Protein AF-A0A931VZJ4-F1 (afdb_monomer_lite)

Foldseek 3Di:
DPPVPVVVVVVVVVVVVVVVCVVVVVVVVVVVLVVLLVVLVVVQVVLQVVLQVVLLVQQPCAPVDPPHPGGFACDDLPDPRHSNVSSCVSNVVNDPDSQQKKKKWFHCNQHWDPAPDQQIETDIDIYHDDDDDDGDGRDNPPPVDYDIGIHMGHDDDGPD

Radius of gyration: 27.82 Å; chains: 1; bounding box: 73×32×85 Å

Sequence (160 aa):
MRRRSILSRLSREAGQSLIETALTLPILLLLAFNAINFGYFFFVALNLTSAPRSGVQYAILGPSTPQQLQYPPPGPANSVGSVSYLTYQDMRGVLPSSSSALVQVCSSQVGIVNPGTVNQKSACTTFGTGTAPPGPQTDPEAPAFLLSKVDVVYTLQPLI

Structure (mmCIF, N/CA/C/O backbone):
data_AF-A0A931VZJ4-F1
#
_entry.id   AF-A0A931VZJ4-F1
#
loop_
_atom_site.group_PDB
_atom_site.id
_atom_site.type_symbol
_atom_site.label_atom_id
_atom_site.label_alt_id
_atom_site.label_comp_id
_atom_site.label_asym_id
_atom_site.label_entity_id
_atom_site.label_seq_id
_atom_site.pdbx_PDB_ins_code
_atom_site.Cartn_x
_atom_site.Cartn_y
_atom_site.Cartn_z
_atom_site.occupancy
_atom_site.B_iso_or_equiv
_atom_site.auth_seq_id
_atom_site.auth_comp_id
_atom_site.auth_asym_id
_atom_site.auth_atom_id
_atom_site.pdbx_PDB_model_num
ATOM 1 N N . MET A 1 1 ? -55.097 -3.350 57.261 1.00 49.03 1 MET A N 1
ATOM 2 C CA . MET A 1 1 ? -53.686 -2.914 57.406 1.00 49.03 1 MET A CA 1
ATOM 3 C C . MET A 1 1 ? -52.741 -3.900 56.699 1.00 49.03 1 MET A C 1
ATOM 5 O O . MET A 1 1 ? -52.332 -4.864 57.321 1.00 49.03 1 MET A O 1
ATOM 9 N N . ARG A 1 2 ? -52.416 -3.745 55.401 1.00 56.25 2 ARG A N 1
ATOM 10 C CA . ARG A 1 2 ? -51.403 -4.608 54.724 1.00 56.25 2 ARG A CA 1
ATOM 11 C C . ARG A 1 2 ? -50.774 -3.987 53.459 1.00 56.25 2 ARG A C 1
ATOM 13 O O . ARG A 1 2 ? -50.323 -4.700 52.577 1.00 56.25 2 ARG A O 1
ATOM 20 N N . ARG A 1 3 ? -50.781 -2.650 53.339 1.00 54.72 3 ARG A N 1
ATOM 21 C CA . ARG A 1 3 ? -50.391 -1.931 52.101 1.00 54.72 3 ARG A CA 1
ATOM 22 C C . ARG A 1 3 ? -48.973 -1.336 52.125 1.00 54.72 3 ARG A C 1
ATOM 24 O O . ARG A 1 3 ? -48.446 -0.994 51.077 1.00 54.72 3 ARG A O 1
ATOM 31 N N . ARG A 1 4 ? -48.330 -1.246 53.300 1.00 56.16 4 ARG A N 1
ATOM 32 C CA . ARG A 1 4 ? -46.980 -0.660 53.456 1.00 56.16 4 ARG A CA 1
ATOM 33 C C . ARG A 1 4 ? -45.825 -1.601 53.075 1.00 56.16 4 ARG A C 1
ATOM 35 O O . ARG A 1 4 ? -44.747 -1.112 52.773 1.00 56.16 4 ARG A O 1
ATOM 42 N N . SER A 1 5 ? -46.032 -2.920 53.040 1.00 57.97 5 SER A N 1
ATOM 43 C CA . SER A 1 5 ? -44.955 -3.898 52.794 1.00 57.97 5 SER A CA 1
ATOM 44 C C . SER A 1 5 ? -44.615 -4.133 51.318 1.00 57.97 5 SER A C 1
ATOM 46 O O . SER A 1 5 ? -43.599 -4.754 51.031 1.00 57.97 5 SER A O 1
ATOM 48 N N . ILE A 1 6 ? -45.463 -3.688 50.384 1.00 61.03 6 ILE A N 1
ATOM 49 C CA . ILE A 1 6 ? -45.246 -3.875 48.937 1.00 61.03 6 ILE A CA 1
ATOM 50 C C . ILE A 1 6 ? -44.353 -2.753 48.385 1.00 61.03 6 ILE A C 1
ATOM 52 O O . ILE A 1 6 ? -43.415 -3.020 47.642 1.00 61.03 6 ILE A O 1
ATOM 56 N N . LEU A 1 7 ? -44.569 -1.510 48.833 1.00 60.38 7 LEU A N 1
ATOM 57 C CA . LEU A 1 7 ? -43.771 -0.343 48.431 1.00 60.38 7 LEU A CA 1
ATOM 58 C C . LEU A 1 7 ? -42.302 -0.432 48.881 1.00 60.38 7 LEU A C 1
ATOM 60 O O . LEU A 1 7 ? -41.412 -0.019 48.144 1.00 60.38 7 LEU A O 1
ATOM 64 N N . SER A 1 8 ? -42.025 -1.017 50.053 1.00 60.88 8 SER A N 1
ATOM 65 C CA . SER A 1 8 ? -40.645 -1.207 50.525 1.00 60.88 8 SER A CA 1
ATOM 66 C C . SER A 1 8 ? -39.895 -2.315 49.781 1.00 60.88 8 SER A C 1
ATOM 68 O O . SER A 1 8 ? -38.673 -2.251 49.677 1.00 60.88 8 SER A O 1
ATOM 70 N N . ARG A 1 9 ? -40.604 -3.319 49.243 1.00 61.25 9 ARG A N 1
ATOM 71 C CA . ARG A 1 9 ? -40.002 -4.387 48.429 1.00 61.25 9 ARG A CA 1
ATOM 72 C C . ARG A 1 9 ? -39.630 -3.888 47.034 1.00 61.25 9 ARG A C 1
ATOM 74 O O . ARG A 1 9 ? -38.488 -4.071 46.637 1.00 61.25 9 ARG A O 1
ATOM 81 N N . LEU A 1 10 ? -40.526 -3.147 46.379 1.00 62.31 10 LEU A N 1
ATOM 82 C CA . LEU A 1 10 ? -40.262 -2.501 45.083 1.00 62.31 10 LEU A CA 1
ATOM 83 C C . LEU A 1 10 ? -39.057 -1.545 45.133 1.00 62.31 10 LEU A C 1
ATOM 85 O O . LEU A 1 10 ? -38.206 -1.567 44.250 1.00 62.31 10 LEU A O 1
ATOM 89 N N . SER A 1 11 ? -38.934 -0.741 46.196 1.00 64.44 11 SER A N 1
ATOM 90 C CA . SER A 1 11 ? -37.781 0.156 46.373 1.00 64.44 11 SER A CA 1
ATOM 91 C C . SER A 1 11 ? -36.460 -0.590 46.608 1.00 64.44 11 SER A C 1
ATOM 93 O O . SER A 1 11 ? -35.398 -0.053 46.299 1.00 64.44 11 SER A O 1
ATOM 95 N N . ARG A 1 12 ? -36.507 -1.803 47.170 1.00 64.81 12 ARG A N 1
ATOM 96 C CA . ARG A 1 12 ? -35.325 -2.636 47.433 1.00 64.81 12 ARG A CA 1
ATOM 97 C C . ARG A 1 12 ? -34.878 -3.393 46.181 1.00 64.81 12 ARG A C 1
ATOM 99 O O . ARG A 1 12 ? -33.681 -3.529 45.958 1.00 64.81 12 ARG A O 1
ATOM 106 N N . GLU A 1 13 ? -35.825 -3.816 45.349 1.00 70.31 13 GLU A N 1
ATOM 107 C CA . GLU A 1 13 ? -35.567 -4.432 44.040 1.00 70.31 13 GLU A CA 1
ATOM 108 C C . GLU A 1 13 ? -34.987 -3.422 43.032 1.00 70.31 13 GLU A C 1
ATOM 110 O O . GLU A 1 13 ? -34.062 -3.756 42.292 1.00 70.31 13 GLU A O 1
ATOM 115 N N . ALA A 1 14 ? -35.436 -2.160 43.061 1.00 69.94 14 ALA A N 1
ATOM 116 C CA . ALA A 1 14 ? -34.914 -1.105 42.185 1.00 69.94 14 ALA A CA 1
ATOM 117 C C . ALA A 1 14 ? -33.414 -0.808 42.405 1.00 69.94 14 ALA A C 1
ATOM 119 O O . ALA A 1 14 ? -32.672 -0.621 41.442 1.00 69.94 14 ALA A O 1
ATOM 120 N N . GLY A 1 15 ? -32.943 -0.804 43.660 1.00 78.69 15 GLY A N 1
ATOM 121 C CA . GLY A 1 15 ? -31.525 -0.581 43.980 1.00 78.69 15 GLY A CA 1
ATOM 122 C C . GLY A 1 15 ? -30.614 -1.736 43.553 1.00 78.69 15 GLY A C 1
ATOM 123 O O . GLY A 1 15 ? -29.471 -1.512 43.162 1.00 78.69 15 GLY A O 1
ATOM 124 N N . GLN A 1 16 ? -31.133 -2.966 43.574 1.00 85.69 16 GLN A N 1
ATOM 125 C CA . GLN A 1 16 ? -30.409 -4.153 43.124 1.00 85.69 16 GLN A CA 1
ATOM 126 C C . GLN A 1 16 ? -30.269 -4.185 41.594 1.00 85.69 16 GLN A C 1
ATOM 128 O O . GLN A 1 16 ? -29.175 -4.425 41.092 1.00 85.69 16 GLN A O 1
ATOM 133 N N . SER A 1 17 ? -31.336 -3.866 40.855 1.00 86.88 17 SER A N 1
ATOM 134 C CA . SER A 1 17 ? -31.302 -3.812 39.385 1.00 86.88 17 SER A CA 1
ATOM 135 C C . SER A 1 17 ? -30.331 -2.744 38.856 1.00 86.88 17 SER A C 1
ATOM 137 O O . SER A 1 17 ? -29.619 -2.971 37.873 1.00 86.88 17 SER A O 1
ATOM 139 N N . LEU A 1 18 ? -30.235 -1.598 39.542 1.00 89.50 18 LEU A N 1
ATOM 140 C CA . LEU A 1 18 ? -29.295 -0.535 39.179 1.00 89.50 18 LEU A CA 1
ATOM 141 C C . LEU A 1 18 ? -27.838 -0.986 39.360 1.00 89.50 18 LEU A C 1
ATOM 143 O O . LEU A 1 18 ? -27.004 -0.720 38.496 1.00 89.50 18 LEU A O 1
ATOM 147 N N . ILE A 1 19 ? -27.535 -1.716 40.438 1.00 92.25 19 ILE A N 1
ATOM 148 C CA . ILE A 1 19 ? -26.174 -2.193 40.718 1.00 92.25 19 ILE A CA 1
ATOM 149 C C . ILE A 1 19 ? -25.748 -3.321 39.775 1.00 92.25 19 ILE A C 1
ATOM 151 O O . ILE A 1 19 ? -24.601 -3.360 39.337 1.00 92.25 19 ILE A O 1
ATOM 155 N N . GLU A 1 20 ? -26.679 -4.199 39.406 1.00 92.19 20 GLU A N 1
ATOM 156 C CA . GLU A 1 20 ? -26.444 -5.266 38.433 1.00 92.19 20 GLU A CA 1
ATOM 157 C C . GLU A 1 20 ? -26.157 -4.688 37.040 1.00 92.19 20 GLU A C 1
ATOM 159 O O . GLU A 1 20 ? -25.201 -5.088 36.370 1.00 92.19 20 GLU A O 1
ATOM 164 N N . THR A 1 21 ? -26.909 -3.661 36.636 1.00 92.06 21 THR A N 1
ATOM 165 C CA . THR A 1 21 ? -26.646 -2.938 35.383 1.00 92.06 21 THR A CA 1
ATOM 166 C C . THR A 1 21 ? -25.304 -2.204 35.444 1.00 92.06 21 THR A C 1
ATOM 168 O O . THR A 1 21 ? -24.520 -2.277 34.503 1.00 92.06 21 THR A O 1
ATOM 171 N N . ALA A 1 22 ? -24.981 -1.549 36.563 1.00 93.12 22 ALA A N 1
ATOM 172 C CA . ALA A 1 22 ? -23.712 -0.839 36.728 1.00 93.12 22 ALA A CA 1
ATOM 173 C C . ALA A 1 22 ? -22.482 -1.768 36.669 1.00 93.12 22 ALA A C 1
ATOM 175 O O . ALA A 1 22 ? -21.425 -1.342 36.208 1.00 93.12 22 ALA A O 1
ATOM 176 N N . LEU A 1 23 ? -22.616 -3.031 37.093 1.00 94.06 23 LEU A N 1
ATOM 177 C CA . LEU A 1 23 ? -21.547 -4.037 37.033 1.00 94.06 23 LEU A CA 1
ATOM 178 C C . LEU A 1 23 ? -21.431 -4.724 35.663 1.00 94.06 23 LEU A C 1
ATOM 180 O O . LEU A 1 23 ? -20.327 -5.078 35.252 1.00 94.06 23 LEU A O 1
ATOM 184 N N . THR A 1 24 ? -22.537 -4.901 34.937 1.00 96.06 24 THR A N 1
ATOM 185 C CA . THR A 1 24 ? -22.539 -5.518 33.593 1.00 96.06 24 THR A CA 1
ATOM 186 C C . THR A 1 24 ? -22.138 -4.540 32.486 1.00 96.06 24 THR A C 1
ATOM 188 O O . THR A 1 24 ? -21.474 -4.929 31.523 1.00 96.06 24 THR A O 1
ATOM 191 N N . LEU A 1 25 ? -22.473 -3.257 32.634 1.00 95.75 25 LEU A N 1
ATOM 192 C CA . LEU A 1 25 ? -22.178 -2.196 31.670 1.00 95.75 25 LEU A CA 1
ATOM 193 C C . LEU A 1 25 ? -20.688 -2.067 31.284 1.00 95.75 25 LEU A C 1
ATOM 195 O O . LEU A 1 25 ? -20.424 -1.986 30.084 1.00 95.75 25 LEU A O 1
ATOM 199 N N . PRO A 1 26 ? -19.695 -2.092 32.201 1.00 94.19 26 PRO A N 1
ATOM 200 C CA . PRO A 1 26 ? -18.286 -2.023 31.804 1.00 94.19 26 PRO A CA 1
ATOM 201 C C . PRO A 1 26 ? -17.841 -3.235 30.971 1.00 94.19 26 PRO A C 1
ATOM 203 O O . PRO A 1 26 ? -17.040 -3.077 30.052 1.00 94.19 26 PRO A O 1
ATOM 206 N N . ILE A 1 27 ? -18.388 -4.427 31.236 1.00 96.12 27 ILE A N 1
ATOM 207 C CA . ILE A 1 27 ? -18.086 -5.644 30.463 1.00 96.12 27 ILE A CA 1
ATOM 208 C C . ILE A 1 27 ? -18.667 -5.524 29.049 1.00 96.12 27 ILE A C 1
ATOM 210 O O . ILE A 1 27 ? -17.981 -5.819 28.069 1.00 96.12 27 ILE A O 1
ATOM 214 N N . LEU A 1 28 ? -19.908 -5.041 28.930 1.00 96.06 28 LEU A N 1
ATOM 215 C CA . LEU A 1 28 ? -20.549 -4.807 27.634 1.00 96.06 28 LEU A CA 1
ATOM 216 C C . LEU A 1 28 ? -19.832 -3.723 26.820 1.00 96.06 28 LEU A C 1
ATOM 218 O O . LEU A 1 28 ? -19.651 -3.896 25.617 1.00 96.06 28 LEU A O 1
ATOM 222 N N . LEU A 1 29 ? -19.378 -2.639 27.458 1.00 94.62 29 LEU A N 1
ATOM 223 C CA . LEU A 1 29 ? -18.593 -1.596 26.793 1.00 94.62 29 LEU A CA 1
ATOM 224 C C . LEU A 1 29 ? -17.242 -2.116 26.299 1.00 94.62 29 LEU A C 1
ATOM 226 O O . LEU A 1 29 ? -16.859 -1.818 25.170 1.00 94.62 29 LEU A O 1
ATOM 230 N N . LEU A 1 30 ? -16.539 -2.924 27.099 1.00 94.88 30 LEU A N 1
ATOM 231 C CA . LEU A 1 30 ? -15.275 -3.535 26.683 1.00 94.88 30 LEU A CA 1
ATOM 232 C C . LEU A 1 30 ? -15.479 -4.405 25.438 1.00 94.88 30 LEU A C 1
ATOM 234 O O . LEU A 1 30 ? -14.717 -4.289 24.474 1.00 94.88 30 LEU A O 1
ATOM 238 N N . LEU A 1 31 ? -16.527 -5.234 25.432 1.00 95.56 31 LEU A N 1
ATOM 239 C CA . LEU A 1 31 ? -16.884 -6.056 24.277 1.00 95.56 31 LEU A CA 1
ATOM 240 C C . LEU A 1 31 ? -17.217 -5.185 23.055 1.00 95.56 31 LEU A C 1
ATOM 242 O O . LEU A 1 31 ? -16.733 -5.457 21.959 1.00 95.56 31 LEU A O 1
ATOM 246 N N . ALA A 1 32 ? -17.997 -4.118 23.246 1.00 95.56 32 ALA A N 1
ATOM 247 C CA . ALA A 1 32 ? -18.392 -3.209 22.176 1.00 95.56 32 ALA A CA 1
ATOM 248 C C . ALA 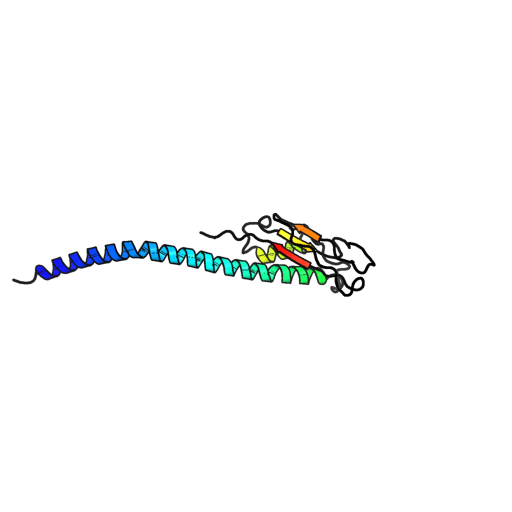A 1 32 ? -17.191 -2.477 21.554 1.00 95.56 32 ALA A C 1
ATOM 250 O O . ALA A 1 32 ? -17.068 -2.448 20.332 1.00 95.56 32 ALA A O 1
ATOM 251 N N . PHE A 1 33 ? -16.267 -1.939 22.356 1.00 95.25 33 PHE A N 1
ATOM 252 C CA . PHE A 1 33 ? -15.075 -1.252 21.841 1.00 95.25 33 PHE A CA 1
ATOM 253 C C . PHE A 1 33 ? -14.129 -2.201 21.100 1.00 95.25 33 PHE A C 1
ATOM 255 O O . PHE A 1 33 ? -13.624 -1.856 20.031 1.00 95.25 33 PHE A O 1
ATOM 262 N N . ASN A 1 34 ? -13.956 -3.430 21.594 1.00 93.88 34 ASN A N 1
ATOM 263 C CA . ASN A 1 34 ? -13.188 -4.445 20.871 1.00 93.88 34 ASN A CA 1
ATOM 264 C C . ASN A 1 34 ? -13.868 -4.851 19.555 1.00 93.88 34 ASN A C 1
ATOM 266 O O . ASN A 1 34 ? -13.190 -4.998 18.539 1.00 93.88 34 ASN A O 1
ATOM 270 N N . ALA A 1 35 ? -15.198 -4.972 19.539 1.00 95.31 35 ALA A N 1
ATOM 271 C CA . ALA A 1 35 ? -15.950 -5.248 18.318 1.00 95.31 35 ALA A CA 1
ATOM 272 C C . ALA A 1 35 ? -15.819 -4.114 17.286 1.00 95.31 35 ALA A C 1
ATOM 274 O O . ALA A 1 35 ? -15.691 -4.389 16.093 1.00 95.31 35 ALA A O 1
ATOM 275 N N . ILE A 1 36 ? -15.783 -2.851 17.725 1.00 95.44 36 ILE A N 1
ATOM 276 C CA . ILE A 1 36 ? -15.538 -1.696 16.846 1.00 95.44 36 ILE A CA 1
ATOM 277 C C . ILE A 1 36 ? -14.128 -1.761 16.246 1.00 95.44 36 ILE A C 1
ATOM 279 O O . ILE A 1 36 ? -13.987 -1.624 15.032 1.00 95.44 36 ILE A O 1
ATOM 283 N N . ASN A 1 37 ? -13.098 -2.034 17.054 1.00 92.81 37 ASN A N 1
ATOM 284 C CA . ASN A 1 37 ? -11.725 -2.200 16.564 1.00 92.81 37 ASN A CA 1
ATOM 285 C C . ASN A 1 37 ? -11.610 -3.359 15.556 1.00 92.81 37 ASN A C 1
ATOM 287 O O . ASN A 1 37 ? -10.933 -3.233 14.534 1.00 92.81 37 ASN A O 1
ATOM 291 N N . PHE A 1 38 ? -12.326 -4.461 15.791 1.00 93.38 38 PHE A N 1
ATOM 292 C CA . PHE A 1 38 ? -12.402 -5.580 14.852 1.00 93.38 38 PHE A CA 1
ATOM 293 C C . PHE A 1 38 ? -13.101 -5.192 13.541 1.00 93.38 38 PHE A C 1
ATOM 295 O O . PHE A 1 38 ? -12.587 -5.483 12.464 1.00 93.38 38 PHE A O 1
ATOM 302 N N . GLY A 1 39 ? -14.230 -4.482 13.599 1.00 93.06 39 GLY A N 1
ATOM 303 C CA . GLY A 1 39 ? -14.912 -3.976 12.402 1.00 93.06 39 GLY A CA 1
ATOM 304 C C . GLY A 1 39 ? -14.039 -3.011 11.593 1.00 93.06 39 GLY A C 1
ATOM 305 O O . GLY A 1 39 ? -13.961 -3.116 10.367 1.00 93.06 39 GLY A O 1
ATOM 306 N N . TYR A 1 40 ? -13.319 -2.123 12.281 1.00 92.12 40 TYR A N 1
ATOM 307 C CA . TYR A 1 40 ? -12.370 -1.198 11.667 1.00 92.12 40 TYR A CA 1
ATOM 308 C C . TYR A 1 40 ? -11.224 -1.927 10.951 1.00 92.12 40 TYR A C 1
ATOM 310 O O . TYR A 1 40 ? -10.858 -1.544 9.840 1.00 92.12 40 TYR A O 1
ATOM 318 N N . PHE A 1 41 ? -10.712 -3.024 11.520 1.00 91.81 41 PHE A N 1
ATOM 319 C CA . PHE A 1 41 ? -9.691 -3.850 10.870 1.00 91.81 41 PHE A CA 1
ATOM 320 C C . PHE A 1 41 ? -10.133 -4.354 9.488 1.00 91.81 41 PHE A C 1
ATOM 322 O O . PHE A 1 41 ? -9.396 -4.196 8.514 1.00 91.81 41 PHE A O 1
ATOM 329 N N . PHE A 1 42 ? -11.345 -4.907 9.365 1.00 92.44 42 PHE A N 1
ATOM 330 C CA . PHE A 1 4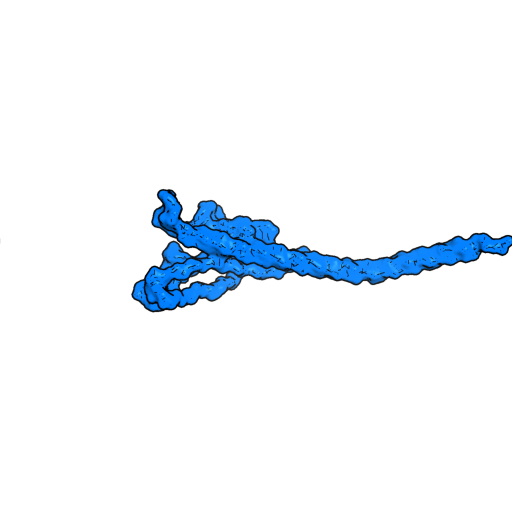2 ? -11.848 -5.372 8.063 1.00 92.44 42 PHE A CA 1
ATOM 331 C C . PHE A 1 42 ? -12.122 -4.228 7.099 1.00 92.44 42 PHE A C 1
ATOM 333 O O . PHE A 1 42 ? -11.847 -4.359 5.907 1.00 92.44 42 PHE A O 1
ATOM 340 N N . PHE A 1 43 ? -12.625 -3.102 7.604 1.00 91.38 43 PHE A N 1
ATOM 341 C CA . PHE A 1 43 ? -12.806 -1.908 6.790 1.00 91.38 43 PHE A CA 1
ATOM 342 C C . PHE A 1 43 ? -11.477 -1.460 6.163 1.00 91.38 43 PHE A C 1
ATOM 344 O O . PHE A 1 43 ? -11.412 -1.230 4.954 1.00 91.38 43 PHE A O 1
ATOM 351 N N . VAL A 1 44 ? -10.398 -1.421 6.948 1.00 91.12 44 VAL A N 1
ATOM 352 C CA . VAL A 1 44 ? -9.056 -1.097 6.449 1.00 91.12 44 VAL A CA 1
ATOM 353 C C . VAL A 1 44 ? -8.558 -2.144 5.455 1.00 91.12 44 VAL A C 1
ATOM 355 O O . VAL A 1 44 ? -8.103 -1.786 4.369 1.00 91.12 44 VAL A O 1
ATOM 358 N N . ALA A 1 45 ? -8.670 -3.431 5.792 1.00 90.94 45 ALA A N 1
ATOM 359 C CA . ALA A 1 45 ? -8.183 -4.522 4.953 1.00 90.94 45 ALA A CA 1
ATOM 360 C C . ALA A 1 45 ? -8.829 -4.518 3.557 1.00 90.94 45 ALA A C 1
ATOM 362 O O . ALA A 1 45 ? -8.129 -4.674 2.559 1.00 90.94 45 ALA A O 1
ATOM 363 N N . LEU A 1 46 ? -10.141 -4.279 3.466 1.00 91.88 46 LEU A N 1
ATOM 364 C CA . LEU A 1 46 ? -10.851 -4.235 2.185 1.00 91.88 46 LEU A CA 1
ATOM 365 C C . LEU A 1 46 ? -10.314 -3.129 1.269 1.00 91.88 46 LEU A C 1
ATOM 367 O O . LEU A 1 46 ? -9.945 -3.410 0.129 1.00 91.88 46 LEU A O 1
ATOM 371 N N . ASN A 1 47 ? -10.184 -1.904 1.780 1.00 90.06 47 ASN A N 1
ATOM 372 C CA . ASN A 1 47 ? -9.636 -0.785 1.006 1.00 90.06 47 ASN A CA 1
ATOM 373 C C . ASN A 1 47 ? -8.160 -1.012 0.634 1.00 90.06 47 ASN A C 1
ATOM 375 O O . ASN A 1 47 ? -7.727 -0.680 -0.468 1.00 90.06 47 ASN A O 1
ATOM 379 N N . LEU A 1 48 ? -7.379 -1.630 1.526 1.00 90.38 48 LEU A N 1
ATOM 380 C CA . LEU A 1 48 ? -5.972 -1.930 1.262 1.00 90.38 48 LEU A CA 1
ATOM 381 C C . LEU A 1 48 ? -5.793 -3.002 0.177 1.00 90.38 48 LEU A C 1
ATOM 383 O O . LEU A 1 48 ? -4.775 -3.009 -0.506 1.00 90.38 48 LEU A O 1
ATOM 387 N N . THR A 1 49 ? -6.769 -3.896 -0.009 1.00 91.56 49 THR A N 1
ATOM 388 C CA . THR A 1 49 ? -6.735 -4.902 -1.086 1.00 91.56 49 THR A CA 1
ATOM 389 C C . THR A 1 49 ? -7.186 -4.362 -2.445 1.00 91.56 49 THR A C 1
ATOM 391 O O . THR A 1 49 ? -6.691 -4.833 -3.472 1.00 91.56 49 THR A O 1
ATOM 394 N N . SER A 1 50 ? -8.089 -3.375 -2.489 1.00 92.81 50 SER A N 1
ATOM 395 C CA . SER A 1 50 ? -8.548 -2.773 -3.751 1.00 92.81 50 SER A CA 1
ATOM 396 C C . SER A 1 50 ? -7.526 -1.802 -4.344 1.00 92.81 50 SER A C 1
ATOM 398 O O . SER A 1 50 ? -7.292 -1.819 -5.554 1.00 92.81 50 SER A O 1
ATOM 400 N N . ALA A 1 51 ? -6.849 -1.027 -3.499 1.00 93.38 51 ALA A N 1
ATOM 401 C CA . ALA A 1 51 ? -5.924 0.020 -3.922 1.00 93.38 51 ALA A CA 1
ATOM 402 C C . ALA A 1 51 ? -4.754 -0.434 -4.809 1.00 93.38 51 ALA A C 1
ATOM 404 O O . ALA A 1 51 ? -4.598 0.118 -5.904 1.00 93.38 51 ALA A O 1
ATOM 405 N N . PRO A 1 52 ? -3.937 -1.439 -4.430 1.00 93.88 52 PRO A N 1
ATOM 406 C CA . PRO A 1 52 ? -2.854 -1.913 -5.287 1.00 93.88 52 PRO A CA 1
ATOM 407 C C . PRO A 1 52 ? -3.378 -2.496 -6.600 1.00 93.88 52 PRO A C 1
ATOM 409 O O . PRO A 1 52 ? -2.709 -2.376 -7.624 1.00 93.88 52 PRO A O 1
ATOM 412 N N . ARG A 1 53 ? -4.588 -3.080 -6.609 1.00 93.62 53 ARG A N 1
ATOM 413 C CA . ARG A 1 53 ? -5.213 -3.615 -7.825 1.00 93.62 53 ARG A CA 1
ATOM 414 C C . ARG A 1 53 ? -5.532 -2.501 -8.821 1.00 93.62 53 ARG A C 1
ATOM 416 O O . ARG A 1 53 ? -5.178 -2.619 -9.992 1.00 93.62 53 ARG A O 1
ATOM 423 N N . SER A 1 54 ? -6.154 -1.419 -8.368 1.00 93.44 54 SER A N 1
ATOM 424 C CA . SER A 1 54 ? -6.421 -0.246 -9.209 1.00 93.44 54 SER A CA 1
ATOM 425 C C . SER A 1 54 ? -5.117 0.431 -9.653 1.00 93.44 54 SER A C 1
ATOM 427 O O . SER A 1 54 ? -4.964 0.801 -10.819 1.00 93.44 54 SER A O 1
ATOM 429 N N . GLY A 1 55 ? -4.131 0.520 -8.753 1.00 93.25 55 GLY A N 1
ATOM 430 C CA . GLY A 1 55 ? -2.808 1.075 -9.039 1.00 93.25 55 GLY A CA 1
ATOM 431 C C . GLY A 1 55 ? -2.048 0.298 -10.117 1.00 93.25 55 GLY A C 1
ATOM 432 O O . GLY A 1 55 ? -1.542 0.898 -11.066 1.00 93.25 55 GLY A O 1
ATOM 433 N N . VAL A 1 56 ? -1.997 -1.036 -10.023 1.00 94.06 56 VAL A N 1
ATOM 434 C CA . VAL A 1 56 ? -1.302 -1.868 -11.020 1.00 94.06 56 VAL A CA 1
ATOM 435 C C . VAL A 1 56 ? -2.026 -1.870 -12.363 1.00 94.06 56 VAL A C 1
ATOM 437 O O . VAL A 1 56 ? -1.363 -1.806 -13.394 1.00 94.06 56 VAL A O 1
ATOM 440 N N . GLN A 1 57 ? -3.366 -1.864 -12.371 1.00 92.44 57 GLN A N 1
ATOM 441 C CA . GLN A 1 57 ? -4.145 -1.718 -13.605 1.00 92.44 57 GLN A CA 1
ATOM 442 C C . GLN A 1 57 ? -3.773 -0.429 -14.331 1.00 92.44 57 GLN A C 1
ATOM 444 O O . GLN A 1 57 ? -3.500 -0.454 -15.527 1.00 92.44 57 GLN A O 1
ATOM 449 N N . TYR A 1 58 ? -3.681 0.685 -13.606 1.00 91.50 58 TYR A N 1
ATOM 450 C CA . TYR A 1 58 ? -3.232 1.933 -14.201 1.00 91.50 58 TYR A CA 1
ATOM 451 C C . TYR A 1 58 ? -1.779 1.854 -14.692 1.00 91.50 58 TYR A C 1
ATOM 453 O O . TYR A 1 58 ? -1.496 2.255 -15.819 1.00 91.50 58 TYR A O 1
ATOM 461 N N . ALA A 1 59 ? -0.873 1.264 -13.907 1.00 91.75 59 ALA A N 1
ATOM 462 C CA . ALA A 1 59 ? 0.539 1.126 -14.268 1.00 91.75 59 ALA A CA 1
ATOM 463 C C . ALA A 1 59 ? 0.772 0.368 -15.592 1.00 91.75 59 ALA A C 1
ATOM 465 O O . ALA A 1 59 ? 1.715 0.695 -16.314 1.00 91.75 59 ALA A O 1
ATOM 466 N N . ILE A 1 60 ? -0.082 -0.607 -15.932 1.00 90.25 60 ILE A N 1
ATOM 467 C CA . ILE A 1 60 ? 0.040 -1.392 -17.174 1.00 90.25 60 ILE A CA 1
ATOM 468 C C . ILE A 1 60 ? -0.657 -0.760 -18.385 1.00 90.25 60 ILE A C 1
ATOM 470 O O . ILE A 1 60 ? -0.317 -1.112 -19.512 1.00 90.25 60 ILE A O 1
ATOM 474 N N . LEU A 1 61 ? -1.604 0.170 -18.187 1.00 87.75 61 LEU A N 1
ATOM 475 C CA . LEU A 1 61 ? -2.384 0.750 -19.291 1.00 87.75 61 LEU A CA 1
ATOM 476 C C . LEU A 1 61 ? -1.497 1.473 -20.314 1.00 87.75 61 LEU A C 1
ATOM 478 O O . LEU A 1 61 ? -1.755 1.366 -21.506 1.00 87.75 61 LEU A O 1
ATOM 482 N N . GLY A 1 62 ? -0.438 2.160 -19.880 1.00 77.81 62 GLY A N 1
ATOM 483 C CA . GLY A 1 62 ? 0.619 2.726 -20.734 1.00 77.81 62 GLY A CA 1
ATOM 484 C C . GLY A 1 62 ? 0.217 3.107 -22.169 1.00 77.81 62 GLY A C 1
ATOM 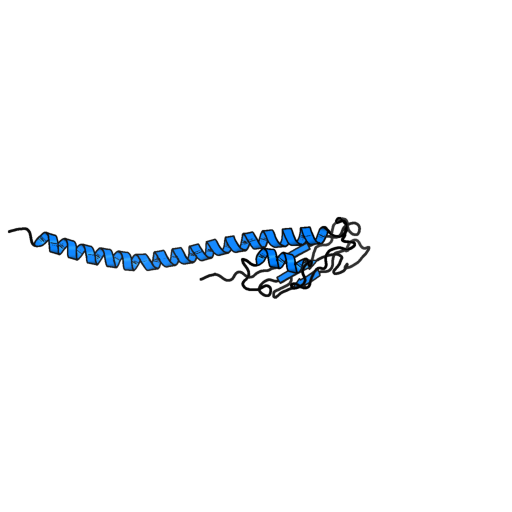485 O O . GLY A 1 62 ? -0.727 3.888 -22.324 1.00 77.81 62 GLY A O 1
ATOM 486 N N . PRO A 1 63 ? 0.894 2.570 -23.207 1.00 76.12 63 PRO A N 1
ATOM 487 C CA . PRO A 1 63 ? 0.651 2.915 -24.608 1.00 76.12 63 PRO A CA 1
ATOM 488 C C . PRO A 1 63 ? -0.633 2.339 -25.212 1.00 76.12 63 PRO A C 1
ATOM 490 O O . PRO A 1 63 ? -0.911 2.561 -26.387 1.00 76.12 63 PRO A O 1
ATOM 493 N N . SER A 1 64 ? -1.434 1.603 -24.437 1.00 80.44 64 SER A N 1
ATOM 494 C CA . SER A 1 64 ? -2.725 1.086 -24.912 1.00 80.44 64 SER A CA 1
ATOM 495 C C . SER A 1 64 ? -3.842 2.140 -24.887 1.00 80.44 64 SER A C 1
ATOM 497 O O . SER A 1 64 ? -4.957 1.868 -25.326 1.00 80.44 64 SER A O 1
ATOM 499 N N . THR A 1 65 ? -3.544 3.362 -24.429 1.00 77.81 65 THR A N 1
ATOM 500 C CA . THR A 1 65 ? -4.461 4.510 -24.475 1.00 77.81 65 THR A CA 1
ATOM 501 C C . THR A 1 65 ? -4.031 5.514 -25.557 1.00 77.81 65 THR A C 1
ATOM 503 O O . THR A 1 65 ? -2.843 5.798 -25.690 1.00 77.81 65 THR A O 1
ATOM 506 N N . PRO A 1 66 ? -4.971 6.097 -26.327 1.00 77.19 66 PRO A N 1
ATOM 507 C CA . PRO A 1 66 ? -4.668 6.826 -27.568 1.00 77.19 66 PRO A CA 1
ATOM 508 C C . PRO A 1 66 ? -3.831 8.107 -27.402 1.00 77.19 66 PRO A C 1
ATOM 510 O O . PRO A 1 66 ? -3.323 8.629 -28.388 1.00 77.19 66 PRO A O 1
ATOM 513 N N . GLN A 1 67 ? -3.681 8.624 -26.181 1.00 79.56 67 GLN A N 1
ATOM 514 C CA . GLN A 1 67 ? -2.907 9.839 -25.890 1.00 79.56 67 GLN A CA 1
ATOM 515 C C . GLN A 1 67 ? -1.627 9.582 -25.088 1.00 79.56 67 GLN A C 1
ATOM 517 O O . GLN A 1 67 ? -0.830 10.503 -24.913 1.00 79.56 67 GLN A O 1
ATOM 522 N N . GLN A 1 68 ? -1.415 8.369 -24.580 1.00 77.69 68 GLN A N 1
ATOM 523 C CA . GLN A 1 68 ? -0.306 8.084 -23.678 1.00 77.69 68 GLN A CA 1
ATOM 524 C C . GLN A 1 68 ? 0.741 7.273 -24.439 1.00 77.69 68 GLN A C 1
ATOM 526 O O . GLN A 1 68 ? 0.472 6.162 -24.859 1.00 77.69 68 GLN A O 1
ATOM 531 N N . LEU A 1 69 ? 1.931 7.833 -24.664 1.00 80.50 69 LEU A N 1
ATOM 532 C CA . LEU A 1 69 ? 3.005 7.172 -25.431 1.00 80.50 69 LEU A CA 1
ATOM 533 C C . LEU A 1 69 ? 3.956 6.348 -24.550 1.00 80.50 69 LEU A C 1
ATOM 535 O O . LEU A 1 69 ? 4.838 5.654 -25.051 1.00 80.50 69 LEU A O 1
ATOM 539 N N . GLN A 1 70 ? 3.803 6.450 -23.232 1.00 86.31 70 GLN A N 1
ATOM 540 C CA . GLN A 1 70 ? 4.667 5.826 -22.235 1.00 86.31 70 GLN A CA 1
ATOM 541 C C . GLN A 1 70 ? 3.815 5.205 -21.125 1.00 86.31 70 GLN A C 1
ATOM 543 O O . GLN A 1 70 ? 2.633 5.516 -20.985 1.00 86.31 70 GLN A O 1
ATOM 548 N N . TYR A 1 71 ? 4.398 4.308 -20.333 1.00 89.00 71 TYR A N 1
ATOM 549 C CA . TYR A 1 71 ? 3.720 3.828 -19.129 1.00 89.00 71 TYR A CA 1
ATOM 550 C C . TYR A 1 71 ? 3.614 4.962 -18.099 1.00 89.00 71 TYR A C 1
ATOM 552 O O . TYR A 1 71 ? 4.488 5.834 -18.083 1.00 89.00 71 TYR A O 1
ATOM 560 N N . PRO A 1 72 ? 2.582 4.976 -17.235 1.00 90.62 72 PRO A N 1
ATOM 561 C CA . PRO A 1 72 ? 2.433 6.050 -16.270 1.00 90.62 72 PRO A CA 1
ATOM 562 C C . PRO A 1 72 ? 3.628 6.161 -15.321 1.00 90.62 72 PRO A C 1
ATOM 564 O O . PRO A 1 72 ? 4.214 5.141 -14.931 1.00 90.62 72 PRO A O 1
ATOM 567 N N . PRO A 1 73 ? 3.977 7.388 -14.904 1.00 92.56 73 PRO A N 1
ATOM 568 C CA . PRO A 1 73 ? 5.071 7.588 -13.977 1.00 92.56 73 PRO A CA 1
ATOM 569 C C . PRO A 1 73 ? 4.744 6.935 -12.621 1.00 92.56 73 PRO A C 1
ATOM 571 O O . PRO A 1 73 ? 3.611 7.024 -12.132 1.00 92.56 73 PRO A O 1
ATOM 574 N N . PRO A 1 74 ? 5.725 6.296 -11.963 1.00 92.94 74 PRO A N 1
ATOM 575 C CA . PRO A 1 74 ? 5.515 5.633 -10.675 1.00 92.94 74 PRO A CA 1
ATOM 576 C C . PRO A 1 74 ? 5.150 6.625 -9.553 1.00 92.94 74 PRO A C 1
ATOM 578 O O . PRO A 1 74 ? 4.418 6.285 -8.623 1.00 92.94 74 PRO A O 1
ATOM 581 N N . GLY A 1 75 ? 5.607 7.873 -9.650 1.00 91.00 75 GLY A N 1
ATOM 582 C CA . GLY A 1 75 ? 5.329 8.949 -8.701 1.00 91.00 75 GLY A CA 1
ATOM 583 C C . GLY A 1 75 ? 5.720 10.311 -9.263 1.00 91.00 75 GLY A C 1
ATOM 584 O O . GLY A 1 75 ? 6.009 10.406 -10.456 1.00 91.00 75 GLY A O 1
ATOM 585 N N . PRO A 1 76 ? 5.755 11.359 -8.425 1.00 90.12 76 PRO A N 1
ATOM 586 C CA . PRO A 1 76 ? 5.537 11.359 -6.970 1.00 90.12 76 PRO A CA 1
ATOM 587 C C . PRO A 1 76 ? 4.056 11.287 -6.542 1.00 90.12 76 PRO A C 1
ATOM 589 O O . PRO A 1 76 ? 3.143 11.505 -7.340 1.00 90.12 76 PRO A O 1
ATOM 592 N N . ALA A 1 77 ? 3.822 11.010 -5.253 1.00 87.19 77 ALA A N 1
ATOM 593 C CA . ALA A 1 77 ? 2.502 10.804 -4.635 1.00 87.19 77 ALA A CA 1
ATOM 594 C C . ALA A 1 77 ? 1.591 12.049 -4.579 1.00 87.19 77 ALA A C 1
ATOM 596 O O . ALA A 1 77 ? 0.474 11.973 -4.078 1.00 87.19 77 ALA A O 1
ATOM 597 N N . ASN A 1 78 ? 2.063 13.200 -5.056 1.00 87.81 78 ASN A N 1
ATOM 598 C CA . ASN A 1 78 ? 1.341 14.472 -5.134 1.00 87.81 78 ASN A CA 1
ATOM 599 C C . ASN A 1 78 ? 1.032 14.899 -6.582 1.00 87.81 78 ASN A C 1
ATOM 601 O O . ASN A 1 78 ? 0.440 15.955 -6.787 1.00 87.81 78 ASN A O 1
ATOM 605 N N . SER A 1 79 ? 1.440 14.108 -7.577 1.00 90.88 79 SER A N 1
ATOM 606 C CA . SER A 1 79 ? 1.219 14.411 -8.991 1.00 90.88 79 SER A CA 1
ATOM 607 C C . SER A 1 79 ? 0.036 13.623 -9.533 1.00 90.88 79 SER A C 1
ATOM 609 O O . SER A 1 79 ? 0.047 12.392 -9.536 1.00 90.88 79 SER A O 1
ATOM 611 N N . VAL A 1 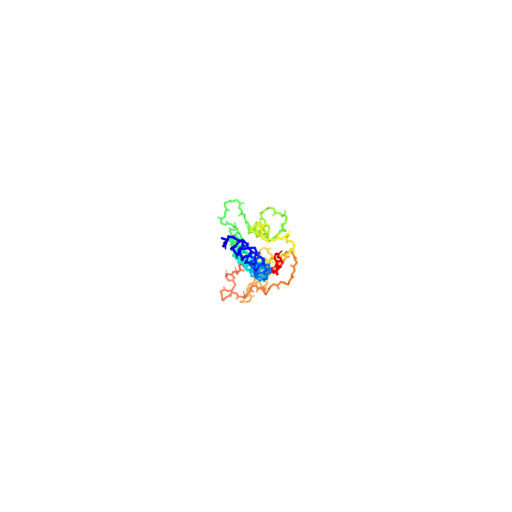80 ? -0.979 14.342 -10.016 1.00 87.31 80 VAL A N 1
ATOM 612 C CA . VAL A 1 80 ? -2.142 13.737 -10.673 1.00 87.31 80 VAL A CA 1
ATOM 613 C C . VAL A 1 80 ? -1.657 12.977 -11.910 1.00 87.31 80 VAL A C 1
ATOM 615 O O . VAL A 1 80 ? -0.956 13.539 -12.746 1.00 87.31 80 VAL A O 1
ATOM 618 N N . GLY A 1 81 ? -2.001 11.692 -12.000 1.00 87.75 81 GLY A N 1
ATOM 619 C CA . GLY A 1 81 ? -1.575 10.813 -13.094 1.00 87.75 81 GLY A CA 1
ATOM 620 C C . GLY A 1 81 ? -0.379 9.912 -12.778 1.00 87.75 81 GLY A C 1
ATOM 621 O O . GLY A 1 81 ? 0.032 9.151 -13.653 1.00 87.75 81 GLY A O 1
ATOM 622 N N . SER A 1 82 ? 0.155 9.940 -11.552 1.00 92.75 82 SER A N 1
ATOM 623 C CA . SER A 1 82 ? 1.126 8.941 -11.099 1.00 92.75 82 SER A CA 1
ATOM 624 C C . SER A 1 82 ? 0.454 7.722 -10.456 1.00 92.75 82 SER A C 1
ATOM 626 O O . SER A 1 82 ? -0.623 7.819 -9.858 1.00 92.75 82 SER A O 1
ATOM 628 N N . VAL A 1 83 ? 1.106 6.560 -10.554 1.00 94.06 83 VAL A N 1
ATOM 629 C CA . VAL A 1 83 ? 0.602 5.302 -9.972 1.00 94.06 83 VAL A CA 1
ATOM 630 C C . VAL A 1 83 ? 0.453 5.427 -8.454 1.00 94.06 83 VAL A C 1
ATOM 632 O O . VAL A 1 83 ? -0.579 5.055 -7.895 1.00 94.06 83 VAL A O 1
ATOM 635 N N . SER A 1 84 ? 1.455 5.995 -7.777 1.00 93.31 84 SER A N 1
ATOM 636 C CA . SER A 1 84 ? 1.405 6.206 -6.327 1.00 93.31 84 SER A CA 1
ATOM 637 C C . SER A 1 84 ? 0.307 7.181 -5.910 1.00 93.31 84 SER A C 1
ATOM 639 O O . SER A 1 84 ? -0.391 6.893 -4.943 1.00 93.31 84 SER A O 1
ATOM 641 N N . TYR A 1 85 ? 0.083 8.279 -6.643 1.00 93.06 85 TYR A N 1
ATOM 642 C CA . TYR A 1 85 ? -1.010 9.212 -6.342 1.00 93.06 85 TYR A CA 1
ATOM 643 C C . TYR A 1 85 ? -2.371 8.513 -6.374 1.00 93.06 85 TYR A C 1
ATOM 645 O O . TYR A 1 85 ? -3.135 8.623 -5.417 1.00 93.06 85 TYR A O 1
ATOM 653 N N . LEU A 1 86 ? -2.662 7.756 -7.436 1.00 92.81 86 LEU A N 1
ATOM 654 C CA . LEU A 1 86 ? -3.930 7.031 -7.563 1.00 92.81 86 LEU A CA 1
ATOM 655 C C . LEU A 1 86 ? -4.087 5.959 -6.485 1.00 92.81 86 LEU A C 1
ATOM 657 O O . LEU A 1 86 ? -5.154 5.850 -5.887 1.00 92.81 86 LEU A O 1
ATOM 661 N N . THR A 1 87 ? -3.009 5.231 -6.187 1.00 93.25 87 THR A N 1
ATOM 662 C CA . THR A 1 87 ? -3.005 4.226 -5.115 1.00 93.25 87 THR A CA 1
ATOM 663 C C . THR A 1 87 ? -3.330 4.879 -3.769 1.00 93.25 87 THR A C 1
ATOM 665 O O . THR A 1 87 ? -4.164 4.371 -3.029 1.00 93.25 87 THR A O 1
ATOM 668 N N . TYR A 1 88 ? -2.756 6.048 -3.462 1.00 92.25 88 TYR A N 1
ATOM 669 C CA . TYR A 1 88 ? -3.100 6.783 -2.243 1.00 92.25 88 TYR A CA 1
ATOM 670 C C . TYR A 1 88 ? -4.532 7.316 -2.244 1.00 92.25 88 TYR A C 1
ATOM 672 O O . TYR A 1 88 ? -5.168 7.262 -1.194 1.00 92.25 88 TYR A O 1
ATOM 680 N N . GLN A 1 89 ? -5.047 7.814 -3.375 1.00 91.69 89 GLN A N 1
ATOM 681 C CA . GLN A 1 89 ? -6.436 8.282 -3.470 1.00 91.69 89 GLN A CA 1
ATOM 682 C C . GLN A 1 89 ? -7.435 7.161 -3.168 1.00 91.69 89 GLN A C 1
ATOM 684 O O . GLN A 1 89 ? -8.391 7.417 -2.438 1.00 91.69 89 GLN A O 1
ATOM 689 N N . ASP A 1 90 ? -7.177 5.936 -3.635 1.00 91.19 90 ASP A N 1
ATOM 690 C CA . ASP A 1 90 ? -8.050 4.782 -3.368 1.00 91.19 90 ASP A CA 1
ATOM 691 C C . ASP A 1 90 ? -8.086 4.402 -1.877 1.00 91.19 90 ASP A C 1
ATOM 693 O O . ASP A 1 90 ? -9.055 3.828 -1.396 1.00 91.19 90 ASP A O 1
ATOM 697 N N . MET A 1 91 ? -7.067 4.792 -1.103 1.00 89.44 91 MET A N 1
ATOM 698 C CA . MET A 1 91 ? -6.979 4.488 0.328 1.00 89.44 91 MET A CA 1
ATOM 699 C C . MET A 1 91 ? -7.272 5.682 1.256 1.00 89.44 91 MET A C 1
ATOM 701 O O . MET A 1 91 ? -7.166 5.561 2.480 1.00 89.44 91 MET A O 1
ATOM 705 N N . ARG A 1 92 ? -7.644 6.856 0.728 1.00 85.31 92 ARG A N 1
ATOM 706 C CA . ARG A 1 92 ? -7.791 8.095 1.527 1.00 85.31 92 ARG A CA 1
ATOM 707 C C . ARG A 1 92 ? -8.818 8.035 2.653 1.00 85.31 92 ARG A C 1
ATOM 709 O O . ARG A 1 92 ? -8.702 8.810 3.594 1.00 85.31 92 ARG A O 1
ATOM 716 N N . GLY A 1 93 ? -9.817 7.162 2.555 1.00 82.38 93 GLY A N 1
ATOM 717 C CA . GLY A 1 93 ? -10.816 6.968 3.611 1.00 82.38 93 GLY A CA 1
ATOM 718 C C . GLY A 1 93 ? -10.314 6.145 4.800 1.00 82.38 93 GLY A C 1
ATOM 719 O O . GLY A 1 93 ? -11.014 6.037 5.801 1.00 82.38 93 GLY A O 1
ATOM 720 N N . VAL A 1 94 ? -9.124 5.554 4.681 1.00 84.81 94 VAL A N 1
ATOM 721 C CA . VAL A 1 94 ? -8.578 4.575 5.625 1.00 84.81 94 VAL A CA 1
ATOM 722 C C . VAL A 1 94 ? -7.257 5.025 6.236 1.00 84.81 94 VAL A C 1
ATOM 724 O O . VAL A 1 94 ? -6.988 4.726 7.398 1.00 84.81 94 VAL A O 1
ATOM 727 N N . LEU A 1 95 ? -6.423 5.753 5.490 1.00 84.19 95 LEU A N 1
ATOM 728 C CA . LEU A 1 95 ? -5.165 6.258 6.031 1.00 84.19 95 LEU A CA 1
ATOM 729 C C . LEU A 1 95 ? -5.361 7.616 6.713 1.00 84.19 95 LEU A C 1
ATOM 731 O O . LEU A 1 95 ? -5.990 8.502 6.134 1.00 84.19 95 LEU A O 1
ATOM 735 N N . PRO A 1 96 ? -4.707 7.852 7.864 1.00 79.06 96 PRO A N 1
ATOM 736 C CA . PRO A 1 96 ? -4.663 9.180 8.471 1.00 79.06 96 PRO A CA 1
ATOM 737 C C . PRO A 1 96 ? -3.822 10.171 7.646 1.00 79.06 96 PRO A C 1
ATOM 739 O O . PRO A 1 96 ? -4.076 11.373 7.664 1.00 79.06 96 PRO A O 1
ATOM 742 N N . SER A 1 97 ? -2.831 9.686 6.890 1.00 78.50 97 SER A N 1
ATOM 743 C CA . SER A 1 97 ? -2.055 10.483 5.934 1.00 78.50 97 SER A CA 1
ATOM 744 C C . SER A 1 97 ? -1.436 9.600 4.846 1.00 78.50 97 SER A C 1
ATOM 746 O O . SER A 1 97 ? -1.187 8.415 5.061 1.00 78.50 97 SER A O 1
ATOM 748 N N . SER A 1 98 ? -1.090 10.184 3.695 1.00 73.25 98 SER A N 1
ATOM 749 C CA . SER A 1 98 ? -0.355 9.482 2.629 1.00 73.25 98 SER A CA 1
ATOM 750 C C . SER A 1 98 ? 1.057 9.042 3.040 1.00 73.25 98 SER A C 1
ATOM 752 O O . SER A 1 98 ? 1.648 8.192 2.389 1.00 73.25 98 SER A O 1
ATOM 754 N N . SER A 1 99 ? 1.619 9.586 4.124 1.00 79.19 99 SER A N 1
ATOM 755 C CA . SER A 1 99 ? 2.901 9.127 4.671 1.00 79.19 99 SER A CA 1
ATOM 756 C C . SER A 1 99 ? 2.773 7.891 5.561 1.00 79.19 99 SER A C 1
ATOM 758 O O . SER A 1 99 ? 3.782 7.234 5.802 1.00 79.19 99 SER A O 1
ATOM 760 N N . SER A 1 100 ? 1.564 7.555 6.020 1.00 84.69 100 SER A N 1
ATOM 761 C CA . SER A 1 100 ? 1.311 6.463 6.973 1.00 84.69 100 SER A CA 1
ATOM 762 C C . SER A 1 100 ? 1.326 5.065 6.351 1.00 84.69 100 SER A C 1
ATOM 764 O O . SER A 1 100 ? 1.318 4.080 7.082 1.00 84.69 100 SER A O 1
ATOM 766 N N . ALA A 1 101 ? 1.340 4.963 5.021 1.00 89.88 101 ALA A N 1
ATOM 767 C CA . ALA A 1 101 ? 1.578 3.710 4.317 1.00 89.88 101 ALA A CA 1
ATOM 768 C C . ALA A 1 101 ? 2.695 3.883 3.295 1.00 89.88 101 ALA A C 1
ATOM 770 O O . ALA A 1 101 ? 2.843 4.948 2.682 1.00 89.88 101 ALA A O 1
ATOM 771 N N . LEU A 1 102 ? 3.428 2.801 3.074 1.00 92.69 102 LEU A N 1
ATOM 772 C CA . LEU A 1 102 ? 4.401 2.698 2.008 1.00 92.69 102 LEU A CA 1
ATOM 773 C C . LEU A 1 102 ? 3.731 2.116 0.766 1.00 92.69 102 LEU A C 1
ATOM 775 O O . LEU A 1 102 ? 3.136 1.044 0.827 1.00 92.69 102 LEU A O 1
ATOM 779 N N . VAL A 1 103 ? 3.859 2.806 -0.363 1.00 93.81 103 VAL A N 1
ATOM 780 C CA . VAL A 1 103 ? 3.468 2.301 -1.682 1.00 93.81 103 VAL A CA 1
ATOM 781 C C . VAL A 1 103 ? 4.739 2.031 -2.472 1.00 93.81 103 VAL A C 1
ATOM 783 O O . VAL A 1 103 ? 5.503 2.953 -2.757 1.00 93.81 103 VAL A O 1
ATOM 786 N N . GLN A 1 104 ? 4.972 0.775 -2.836 1.00 94.81 104 GLN A N 1
ATOM 787 C CA . GLN A 1 104 ? 6.062 0.371 -3.715 1.00 94.81 104 GLN A CA 1
ATOM 788 C C . GLN A 1 104 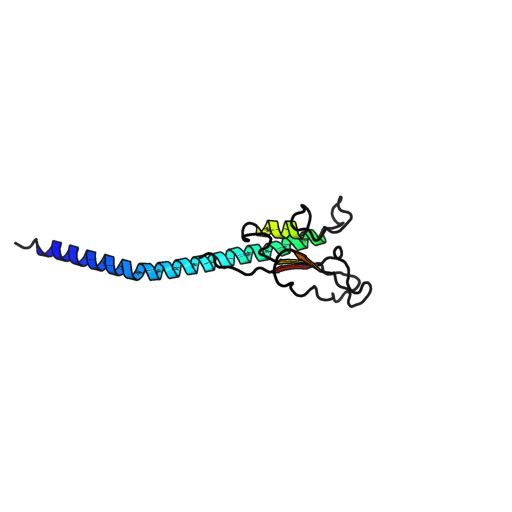? 5.523 0.163 -5.125 1.00 94.81 104 GLN A C 1
ATOM 790 O O . GLN A 1 104 ? 4.621 -0.643 -5.332 1.00 94.81 104 GLN A O 1
ATOM 795 N N . VAL A 1 105 ? 6.101 0.860 -6.098 1.00 94.81 105 VAL A N 1
ATOM 796 C CA . VAL A 1 105 ? 5.771 0.709 -7.516 1.00 94.81 105 VAL A CA 1
ATOM 797 C C . VAL A 1 105 ? 6.989 0.164 -8.239 1.00 94.81 105 VAL A C 1
ATOM 799 O O . VAL A 1 105 ? 8.056 0.779 -8.227 1.00 94.81 105 VAL A O 1
ATOM 802 N N . CYS A 1 106 ? 6.817 -0.979 -8.889 1.00 94.62 106 CYS A N 1
ATOM 803 C CA . CYS A 1 106 ? 7.817 -1.608 -9.731 1.00 94.62 106 CYS A CA 1
ATOM 804 C C . CYS A 1 106 ? 7.304 -1.644 -11.166 1.00 94.62 106 CYS A C 1
ATOM 806 O O . CYS A 1 106 ? 6.278 -2.262 -11.456 1.00 94.62 106 CYS A O 1
ATOM 808 N N . SER A 1 107 ? 7.995 -0.941 -12.056 1.00 92.62 107 SER A N 1
ATOM 809 C CA . SER A 1 107 ? 7.606 -0.827 -13.458 1.00 92.62 107 SER A CA 1
ATOM 810 C C . SER A 1 107 ? 8.824 -0.583 -14.340 1.00 92.62 107 SER A C 1
ATOM 812 O O . SER A 1 107 ? 9.881 -0.156 -13.872 1.00 92.62 107 SER A O 1
ATOM 814 N N . SER A 1 108 ? 8.669 -0.819 -15.642 1.00 90.62 108 SER A N 1
ATOM 815 C CA . SER A 1 108 ? 9.716 -0.538 -16.632 1.00 90.62 108 SER A CA 1
ATOM 816 C C . SER A 1 108 ? 10.085 0.950 -16.718 1.00 90.62 108 SER A C 1
ATOM 818 O O . SER A 1 108 ? 11.187 1.266 -17.155 1.00 90.62 108 SER A O 1
ATOM 820 N N . GLN A 1 109 ? 9.209 1.858 -16.263 1.00 90.62 109 GLN A N 1
ATOM 821 C CA . GLN A 1 109 ? 9.480 3.305 -16.190 1.00 90.62 109 GLN A CA 1
ATOM 822 C C . GLN A 1 109 ? 10.455 3.676 -15.083 1.00 90.62 109 GLN A C 1
ATOM 824 O O . GLN A 1 109 ? 11.194 4.643 -15.229 1.00 90.62 109 GLN A O 1
ATOM 829 N N . VAL A 1 110 ? 10.463 2.928 -13.976 1.00 93.12 110 VAL A N 1
ATOM 830 C CA . VAL A 1 110 ? 11.488 3.101 -12.935 1.00 93.12 110 VAL A CA 1
ATOM 831 C C . VAL A 1 110 ? 12.847 2.670 -13.487 1.00 93.12 110 VAL A C 1
ATOM 833 O O . VAL A 1 110 ? 13.873 3.277 -13.195 1.00 93.12 110 VAL A O 1
ATOM 836 N N . GLY A 1 111 ? 12.841 1.601 -14.280 1.00 92.19 111 GLY A N 1
ATOM 837 C CA . GLY A 1 111 ? 14.015 1.024 -14.910 1.00 92.19 111 GLY A CA 1
ATOM 838 C C . GLY A 1 111 ? 13.910 -0.492 -14.990 1.00 92.19 111 GLY A C 1
ATOM 839 O O . GLY A 1 111 ? 12.935 -1.107 -14.551 1.00 92.19 111 GLY A O 1
ATOM 840 N N . ILE A 1 112 ? 14.945 -1.107 -15.547 1.00 92.62 112 ILE A N 1
ATOM 841 C CA . ILE A 1 112 ? 15.045 -2.556 -15.697 1.00 92.62 112 ILE A CA 1
ATOM 842 C C . ILE A 1 112 ? 16.364 -3.002 -15.080 1.00 92.62 112 ILE A C 1
ATOM 844 O O . ILE A 1 112 ? 17.422 -2.449 -15.373 1.00 92.62 112 ILE A O 1
ATOM 848 N N . VAL A 1 113 ? 16.296 -4.013 -14.223 1.00 92.94 113 VAL A N 1
ATOM 849 C CA . VAL A 1 113 ? 17.466 -4.668 -13.641 1.00 92.94 113 VAL A CA 1
ATOM 850 C C . VAL A 1 113 ? 17.824 -5.862 -14.525 1.00 92.94 113 VAL A C 1
ATOM 852 O O . VAL A 1 113 ? 16.947 -6.654 -14.863 1.00 92.94 113 VAL A O 1
ATOM 855 N N . ASN A 1 114 ? 19.104 -5.997 -14.884 1.00 91.88 114 ASN A N 1
ATOM 856 C CA . ASN A 1 114 ? 19.636 -7.048 -15.768 1.00 91.88 114 ASN A CA 1
ATOM 857 C C . ASN A 1 114 ? 18.907 -7.167 -17.129 1.00 91.88 114 ASN A C 1
ATOM 859 O O . ASN A 1 114 ? 18.415 -8.250 -17.470 1.00 91.88 114 ASN A O 1
ATOM 863 N N . PRO A 1 115 ? 18.810 -6.072 -17.907 1.00 92.31 115 PRO A N 1
ATOM 864 C CA . PRO A 1 115 ? 18.097 -6.069 -19.183 1.00 92.31 115 PRO A CA 1
ATOM 865 C C . PRO A 1 115 ? 18.685 -7.087 -20.172 1.00 92.31 115 PRO A C 1
ATOM 867 O O . PRO A 1 115 ? 19.900 -7.254 -20.253 1.00 92.31 115 PRO A O 1
ATOM 870 N N . GLY A 1 116 ? 17.818 -7.763 -20.928 1.00 88.81 116 GLY A N 1
ATOM 871 C CA . GLY A 1 116 ? 18.195 -8.746 -21.949 1.00 88.81 116 GLY A CA 1
ATOM 872 C C . GLY A 1 116 ? 18.646 -10.106 -21.408 1.00 88.81 116 GLY A C 1
ATOM 873 O O . GLY A 1 116 ? 19.121 -10.934 -22.180 1.00 88.81 116 GLY A O 1
ATOM 874 N N . THR A 1 117 ? 18.512 -10.354 -20.101 1.00 90.88 117 THR A N 1
ATOM 875 C CA . THR A 1 117 ? 18.912 -11.621 -19.467 1.00 90.88 117 THR A CA 1
ATOM 876 C C . THR A 1 117 ? 17.709 -12.415 -18.963 1.00 90.88 117 THR A C 1
ATOM 878 O O . THR A 1 117 ? 16.627 -11.867 -18.766 1.00 90.88 117 THR A O 1
ATOM 881 N N . VAL A 1 118 ? 17.924 -13.695 -18.647 1.00 89.94 118 VAL A N 1
ATOM 882 C CA . VAL A 1 118 ? 16.928 -14.540 -17.959 1.00 89.94 118 VAL A CA 1
ATOM 883 C C . VAL A 1 118 ? 16.581 -14.040 -16.555 1.00 89.94 118 VAL A C 1
ATOM 885 O O . VAL A 1 118 ? 15.601 -14.486 -15.990 1.00 89.94 118 VAL A O 1
ATOM 888 N N . ASN A 1 119 ? 17.373 -13.120 -15.987 1.00 90.94 119 ASN A N 1
ATOM 889 C CA . ASN A 1 119 ? 17.153 -12.516 -14.671 1.00 90.94 119 ASN A CA 1
ATOM 890 C C . ASN A 1 119 ? 16.541 -11.110 -14.761 1.00 90.94 119 ASN A C 1
ATOM 892 O O . ASN A 1 119 ? 16.590 -10.354 -13.782 1.00 90.94 119 ASN A O 1
ATOM 896 N N . GLN A 1 120 ? 16.003 -10.744 -15.927 1.00 92.75 120 GLN A N 1
ATOM 897 C CA . GLN A 1 120 ? 15.393 -9.443 -16.156 1.00 92.75 120 GLN A CA 1
ATOM 898 C C . GLN A 1 120 ? 14.195 -9.232 -15.222 1.00 92.75 120 GLN A C 1
ATOM 900 O O . GLN A 1 120 ? 13.306 -10.075 -15.122 1.00 92.75 120 GLN A O 1
ATOM 905 N N . LYS A 1 121 ? 14.164 -8.082 -14.544 1.00 92.19 121 LYS A N 1
ATOM 906 C CA . LYS A 1 121 ? 13.047 -7.668 -13.682 1.00 92.19 121 LYS A CA 1
ATOM 907 C C . LYS A 1 121 ? 12.882 -6.152 -13.680 1.00 92.19 121 LYS A C 1
ATOM 909 O O . LYS A 1 121 ? 13.845 -5.422 -13.917 1.00 92.19 121 LYS A O 1
ATOM 914 N N . SER A 1 122 ? 11.681 -5.661 -13.388 1.00 93.50 122 SER A N 1
ATOM 915 C CA . SER A 1 122 ? 11.447 -4.221 -13.244 1.00 93.50 122 SER A CA 1
ATOM 916 C C . SER A 1 122 ? 12.118 -3.677 -11.980 1.00 93.50 122 SER A C 1
ATOM 918 O O . SER A 1 122 ? 12.075 -4.318 -10.925 1.00 93.50 122 SER A O 1
ATOM 920 N N . ALA A 1 123 ? 12.686 -2.477 -12.064 1.00 94.06 123 ALA A N 1
ATOM 921 C CA . ALA A 1 123 ? 13.146 -1.735 -10.898 1.00 94.06 123 ALA A CA 1
ATOM 922 C C . ALA A 1 123 ? 11.954 -1.213 -10.078 1.00 94.06 123 ALA A C 1
ATOM 924 O O . ALA A 1 123 ? 10.853 -1.048 -10.603 1.00 94.06 123 ALA A O 1
ATOM 925 N N . CYS A 1 124 ? 12.186 -0.951 -8.792 1.00 95.31 124 CYS A N 1
ATOM 926 C CA . CYS A 1 124 ? 11.167 -0.489 -7.853 1.00 95.31 124 CYS A CA 1
ATOM 927 C C . CYS A 1 124 ? 11.532 0.867 -7.264 1.00 95.31 124 CYS A C 1
ATOM 929 O O . CYS A 1 124 ? 12.703 1.164 -7.033 1.00 95.31 124 CYS A O 1
ATOM 931 N N . THR A 1 125 ? 10.513 1.658 -6.967 1.00 94.88 125 THR A N 1
ATOM 932 C CA . THR A 1 125 ? 10.619 2.872 -6.164 1.00 94.88 125 THR A CA 1
ATOM 933 C C . THR A 1 125 ? 9.510 2.878 -5.119 1.00 94.88 125 THR A C 1
ATOM 935 O O . THR A 1 125 ? 8.454 2.276 -5.321 1.00 94.88 125 THR A O 1
ATOM 938 N N . THR A 1 126 ? 9.758 3.518 -3.984 1.00 94.25 126 THR A N 1
ATOM 939 C CA . THR A 1 126 ? 8.844 3.527 -2.840 1.00 94.25 126 THR A CA 1
ATOM 940 C C . THR A 1 126 ? 8.459 4.943 -2.466 1.00 94.25 126 THR A C 1
ATOM 942 O O . THR A 1 126 ? 9.295 5.845 -2.460 1.00 94.25 126 THR A O 1
ATOM 945 N N . PHE A 1 127 ? 7.203 5.116 -2.082 1.00 92.75 127 PHE A N 1
ATOM 946 C CA . PHE A 1 127 ? 6.640 6.369 -1.603 1.00 92.75 127 PHE A CA 1
ATOM 947 C C . PHE A 1 127 ? 6.068 6.152 -0.202 1.00 92.75 127 PHE A C 1
ATOM 949 O O . PHE A 1 127 ? 5.556 5.073 0.082 1.00 92.75 127 PHE A O 1
ATOM 956 N N . GLY A 1 128 ? 6.153 7.161 0.666 1.00 89.31 128 GLY A N 1
ATOM 957 C CA . GLY A 1 128 ? 5.674 7.075 2.051 1.00 89.31 128 GLY A CA 1
ATOM 958 C C . GLY A 1 128 ? 6.721 6.545 3.033 1.00 89.31 128 GLY A C 1
ATOM 959 O O . GLY A 1 128 ? 7.920 6.597 2.761 1.00 89.31 128 GLY A O 1
ATOM 960 N N . THR A 1 129 ? 6.269 6.086 4.202 1.00 86.12 129 THR A N 1
ATOM 961 C CA . THR A 1 129 ? 7.142 5.569 5.266 1.00 86.12 129 THR A CA 1
ATOM 962 C C . THR A 1 129 ? 6.845 4.103 5.552 1.00 86.12 129 THR A C 1
ATOM 964 O O . THR A 1 129 ? 5.692 3.678 5.534 1.00 86.12 129 THR A O 1
ATOM 967 N N . GLY A 1 130 ? 7.897 3.321 5.785 1.00 85.44 130 GLY A N 1
ATOM 968 C CA . GLY A 1 130 ? 7.803 1.889 6.050 1.00 85.44 130 GLY A CA 1
ATOM 969 C C . GLY A 1 130 ? 8.976 1.118 5.459 1.00 85.44 130 GLY A C 1
ATOM 970 O O . GLY A 1 130 ? 9.885 1.690 4.857 1.00 85.44 130 GLY A O 1
ATOM 971 N N . THR A 1 131 ? 8.937 -0.200 5.624 1.00 88.94 131 THR A N 1
ATOM 972 C CA . THR A 1 131 ? 9.916 -1.105 5.021 1.00 88.94 131 THR A CA 1
ATOM 973 C C . THR A 1 131 ? 9.413 -1.553 3.656 1.00 88.94 131 THR A C 1
ATOM 975 O O . THR A 1 131 ? 8.303 -2.073 3.536 1.00 88.94 131 THR A O 1
ATOM 978 N N . ALA A 1 132 ? 10.238 -1.348 2.632 1.00 88.62 132 ALA A N 1
ATOM 979 C CA . ALA A 1 132 ? 9.969 -1.796 1.275 1.00 88.62 132 ALA A CA 1
ATOM 980 C C . ALA A 1 132 ? 9.768 -3.327 1.241 1.00 88.62 132 ALA A C 1
ATOM 982 O O . ALA A 1 132 ? 10.637 -4.057 1.734 1.00 88.62 132 ALA A O 1
ATOM 983 N N . PRO A 1 133 ? 8.654 -3.840 0.688 1.00 91.56 133 PRO A N 1
ATOM 984 C CA . PRO A 1 133 ? 8.482 -5.272 0.509 1.00 91.56 133 PRO A CA 1
ATOM 985 C C . PRO A 1 133 ? 9.460 -5.795 -0.554 1.00 91.56 133 PRO A C 1
ATOM 987 O O . PRO A 1 133 ? 9.962 -5.021 -1.377 1.00 91.56 133 PRO A O 1
ATOM 990 N N . PRO A 1 134 ? 9.721 -7.114 -0.596 1.00 91.19 134 PRO A N 1
ATOM 991 C CA . PRO A 1 134 ? 10.551 -7.696 -1.639 1.00 91.19 134 PRO A CA 1
ATOM 992 C C . PRO A 1 134 ? 10.073 -7.277 -3.033 1.00 91.19 134 PRO A C 1
ATOM 994 O O . PRO A 1 134 ? 8.877 -7.325 -3.346 1.00 91.19 134 PRO A O 1
ATOM 997 N N . GLY A 1 135 ? 11.031 -6.863 -3.865 1.00 87.38 135 GLY A N 1
ATOM 998 C CA . GLY A 1 135 ? 10.777 -6.528 -5.262 1.00 87.38 135 GLY A CA 1
ATOM 999 C C . GLY A 1 135 ? 10.215 -7.718 -6.054 1.00 87.38 135 GLY A C 1
ATOM 1000 O O . GLY A 1 135 ? 10.154 -8.842 -5.547 1.00 87.38 135 GLY A O 1
ATOM 1001 N N . PRO A 1 136 ? 9.797 -7.493 -7.307 1.00 90.38 136 PRO A N 1
ATOM 1002 C CA . PRO A 1 136 ? 9.239 -8.539 -8.140 1.00 90.38 136 PRO A CA 1
ATOM 1003 C C . PRO A 1 136 ? 10.279 -9.631 -8.364 1.00 90.38 136 PRO A C 1
ATOM 1005 O O . PRO A 1 136 ? 11.477 -9.367 -8.531 1.00 90.38 136 PRO A O 1
ATOM 1008 N N . GLN A 1 137 ? 9.794 -10.867 -8.352 1.00 88.94 137 GLN A N 1
ATOM 1009 C CA . GLN A 1 137 ? 10.592 -11.999 -8.778 1.00 88.94 137 GLN A CA 1
ATOM 1010 C C . GLN A 1 137 ? 10.832 -11.901 -10.282 1.00 88.94 137 GLN A C 1
ATOM 1012 O O . GLN A 1 137 ? 10.072 -11.268 -11.016 1.00 88.94 137 GLN A O 1
ATOM 1017 N N . THR A 1 138 ? 11.930 -12.503 -10.715 1.00 87.94 138 THR A N 1
ATOM 1018 C CA . THR A 1 138 ? 12.201 -12.696 -12.132 1.00 87.94 138 THR A CA 1
ATOM 1019 C C . THR A 1 138 ? 11.090 -13.536 -12.746 1.00 87.94 138 THR A C 1
ATOM 1021 O O . THR A 1 138 ? 10.668 -14.537 -12.166 1.00 87.94 138 THR A O 1
ATOM 1024 N N . ASP A 1 139 ? 10.627 -13.093 -13.903 1.00 86.12 139 ASP A N 1
ATOM 1025 C CA . ASP A 1 139 ? 9.578 -13.751 -14.662 1.00 86.12 139 ASP A CA 1
ATOM 1026 C C . ASP A 1 139 ? 10.150 -14.989 -15.395 1.00 86.12 139 ASP A C 1
ATOM 1028 O O . ASP A 1 139 ? 11.262 -14.896 -15.929 1.00 86.12 139 ASP A O 1
ATOM 1032 N N . PRO A 1 140 ? 9.461 -16.148 -15.414 1.00 88.94 140 PRO A N 1
ATOM 1033 C CA . PRO A 1 140 ? 9.921 -17.336 -16.140 1.00 88.94 140 PRO A CA 1
ATOM 1034 C C . PRO A 1 140 ? 10.141 -17.094 -17.638 1.00 88.94 140 PRO A C 1
ATOM 1036 O O . PRO A 1 140 ? 10.995 -17.739 -18.247 1.00 88.94 140 PRO A O 1
ATOM 1039 N N . GLU A 1 141 ? 9.407 -16.151 -18.226 1.00 89.31 141 GLU A N 1
ATOM 1040 C CA . GLU A 1 141 ? 9.491 -15.783 -19.634 1.00 89.31 141 GLU A CA 1
ATOM 1041 C C . GLU A 1 141 ? 10.432 -14.584 -19.894 1.00 89.31 141 GLU A C 1
ATOM 1043 O O . GLU A 1 141 ? 10.413 -13.974 -20.970 1.00 89.31 141 GLU A O 1
ATOM 1048 N N . ALA A 1 142 ? 11.291 -14.224 -18.934 1.00 86.25 142 ALA A N 1
ATOM 1049 C CA . ALA A 1 142 ? 12.324 -13.210 -19.134 1.00 86.25 142 ALA A CA 1
ATOM 1050 C C . ALA A 1 142 ? 13.272 -13.589 -20.299 1.00 86.25 142 ALA A C 1
ATOM 1052 O O . ALA A 1 142 ? 13.727 -14.733 -20.381 1.00 86.25 142 ALA A O 1
ATOM 1053 N N . PRO A 1 143 ? 13.638 -12.647 -21.193 1.00 88.62 143 PRO A N 1
ATOM 1054 C CA . PRO A 1 143 ? 13.405 -11.199 -21.135 1.00 88.62 143 PRO A CA 1
ATOM 1055 C C . PRO A 1 143 ? 12.160 -10.704 -21.900 1.00 88.62 143 PRO A C 1
ATOM 1057 O O . PRO A 1 143 ? 12.013 -9.492 -22.076 1.00 88.62 143 PRO A O 1
ATOM 1060 N N . ALA A 1 144 ? 11.296 -11.595 -22.399 1.00 87.69 144 ALA A N 1
ATOM 1061 C CA . ALA A 1 144 ? 10.170 -11.218 -23.258 1.00 87.69 144 ALA A CA 1
ATOM 1062 C C . ALA A 1 144 ? 9.080 -10.447 -22.499 1.00 87.69 144 ALA A C 1
ATOM 1064 O O . ALA A 1 144 ? 8.510 -9.497 -23.038 1.00 87.69 144 ALA A O 1
ATOM 1065 N N . PHE A 1 145 ? 8.833 -10.817 -21.240 1.00 86.94 145 PHE A N 1
ATOM 1066 C CA . PHE A 1 145 ? 7.868 -10.151 -20.370 1.00 86.94 145 PHE A CA 1
ATOM 1067 C C . PHE A 1 145 ? 8.543 -9.502 -19.157 1.00 86.94 145 PHE A C 1
ATOM 1069 O O . PHE A 1 145 ? 9.622 -9.896 -18.710 1.00 86.94 145 PHE A O 1
ATOM 1076 N N . LEU A 1 146 ? 7.909 -8.442 -18.653 1.00 88.69 146 LEU A N 1
ATOM 1077 C CA . LEU A 1 146 ? 8.308 -7.723 -17.446 1.00 88.69 146 LEU A CA 1
ATOM 1078 C C . LEU A 1 146 ? 7.103 -7.609 -16.521 1.00 88.69 146 LEU A C 1
ATOM 1080 O O . LEU A 1 146 ? 6.099 -6.984 -16.869 1.00 88.69 146 LEU A O 1
ATOM 1084 N N . LEU A 1 147 ? 7.234 -8.153 -15.316 1.00 90.31 147 LEU A N 1
ATOM 1085 C CA . LEU A 1 147 ? 6.207 -8.042 -14.293 1.00 90.31 147 LEU A CA 1
ATOM 1086 C C . LEU A 1 147 ? 6.129 -6.604 -13.758 1.00 90.31 147 LEU A C 1
ATOM 1088 O O . LEU A 1 147 ? 7.098 -6.097 -13.198 1.00 90.31 147 LEU A O 1
ATOM 1092 N N . SER A 1 148 ? 4.965 -5.963 -13.892 1.00 91.06 148 SER A N 1
ATOM 1093 C CA . SER A 1 148 ? 4.649 -4.716 -13.181 1.00 91.06 148 SER A CA 1
ATOM 1094 C C . SER A 1 148 ? 3.974 -5.045 -11.853 1.00 91.06 148 SER A C 1
ATOM 1096 O O . SER A 1 148 ? 3.012 -5.812 -11.824 1.00 91.06 148 SER A O 1
ATOM 1098 N N . LYS A 1 149 ? 4.467 -4.475 -10.752 1.00 92.69 149 LYS A N 1
ATOM 1099 C CA . LYS A 1 149 ? 4.009 -4.792 -9.391 1.00 92.69 149 LYS A CA 1
ATOM 1100 C C . LYS A 1 149 ? 3.745 -3.514 -8.605 1.00 92.69 149 LYS A C 1
ATOM 1102 O O . LYS A 1 149 ? 4.568 -2.603 -8.618 1.00 92.69 149 LYS A O 1
ATOM 1107 N N . VAL A 1 150 ? 2.613 -3.459 -7.910 1.00 94.38 150 VAL A N 1
ATOM 1108 C CA . VAL A 1 150 ? 2.296 -2.396 -6.951 1.00 94.38 150 VAL A CA 1
ATOM 1109 C C . VAL A 1 150 ? 1.976 -3.056 -5.621 1.00 94.38 150 VAL A C 1
ATOM 1111 O O . VAL A 1 150 ? 1.031 -3.836 -5.537 1.00 94.38 150 VAL A O 1
ATOM 1114 N N . ASP A 1 151 ? 2.765 -2.749 -4.599 1.00 94.06 151 ASP A N 1
ATOM 1115 C CA . ASP A 1 151 ? 2.560 -3.246 -3.241 1.00 94.06 151 ASP A CA 1
ATOM 1116 C C . ASP A 1 151 ? 2.238 -2.082 -2.306 1.00 94.06 151 ASP A C 1
ATOM 1118 O O . ASP A 1 151 ? 2.800 -0.991 -2.439 1.00 94.06 151 ASP A O 1
ATOM 1122 N N . VAL A 1 152 ? 1.379 -2.333 -1.320 1.00 92.56 152 VAL A N 1
ATOM 1123 C CA . VAL A 1 152 ? 1.125 -1.393 -0.228 1.00 92.56 152 VAL A CA 1
ATOM 1124 C C . VAL A 1 152 ? 1.436 -2.061 1.102 1.00 92.56 152 VAL A C 1
ATOM 1126 O O . VAL A 1 152 ? 0.981 -3.171 1.371 1.00 92.56 152 VAL A O 1
ATOM 1129 N N . VAL A 1 153 ? 2.197 -1.368 1.944 1.00 91.56 153 VAL A N 1
ATOM 1130 C CA . VAL A 1 153 ? 2.501 -1.776 3.314 1.00 91.56 153 VAL A CA 1
ATOM 1131 C C . VAL A 1 153 ? 1.912 -0.743 4.261 1.00 91.56 153 VAL A C 1
ATOM 1133 O O . VAL A 1 153 ? 2.269 0.434 4.214 1.00 91.56 153 VAL A O 1
ATOM 1136 N N . TYR A 1 154 ? 1.009 -1.191 5.126 1.00 90.06 154 TYR A N 1
ATOM 1137 C CA . TYR A 1 154 ? 0.373 -0.362 6.141 1.00 90.06 154 TYR A CA 1
ATOM 1138 C C . TYR A 1 154 ? 0.372 -1.094 7.481 1.00 90.06 154 TYR A C 1
ATOM 1140 O O . TYR A 1 154 ? -0.011 -2.262 7.556 1.00 90.06 154 TYR A O 1
ATOM 1148 N N . THR A 1 155 ? 0.783 -0.396 8.538 1.00 87.94 155 THR A N 1
ATOM 1149 C CA . THR A 1 155 ? 0.681 -0.895 9.912 1.00 87.94 155 THR A CA 1
ATOM 1150 C C . THR A 1 155 ? -0.627 -0.400 10.505 1.00 87.94 155 THR A C 1
ATOM 1152 O O . THR A 1 155 ? -0.822 0.806 10.658 1.00 87.94 155 THR A O 1
ATOM 1155 N N . LEU A 1 156 ? -1.525 -1.328 10.836 1.00 85.38 156 LEU A N 1
ATOM 1156 C CA . LEU A 1 156 ? -2.827 -0.976 11.383 1.00 85.38 156 LEU A CA 1
ATOM 1157 C C . LEU A 1 156 ? -2.700 -0.461 12.816 1.00 85.38 156 LEU A C 1
ATOM 1159 O O . LEU A 1 156 ? -2.253 -1.183 13.705 1.00 85.38 156 LEU A O 1
ATOM 1163 N N . GLN A 1 157 ? -3.159 0.770 13.026 1.00 85.38 157 GLN A N 1
ATOM 1164 C CA . GLN A 1 157 ? -3.370 1.327 14.354 1.00 85.38 157 GLN A CA 1
ATOM 1165 C C . GLN A 1 157 ? -4.856 1.166 14.723 1.00 85.38 157 GLN A C 1
ATOM 1167 O O . GLN A 1 157 ? -5.706 1.571 13.925 1.00 85.38 157 GLN A O 1
ATOM 1172 N N . PRO A 1 158 ? -5.197 0.568 15.882 1.00 84.00 158 PRO A N 1
ATOM 1173 C CA . PRO A 1 158 ? -6.581 0.490 16.344 1.00 84.00 158 PRO A CA 1
ATOM 1174 C C . PRO A 1 158 ? -7.195 1.884 16.518 1.00 84.00 158 PRO A C 1
ATOM 1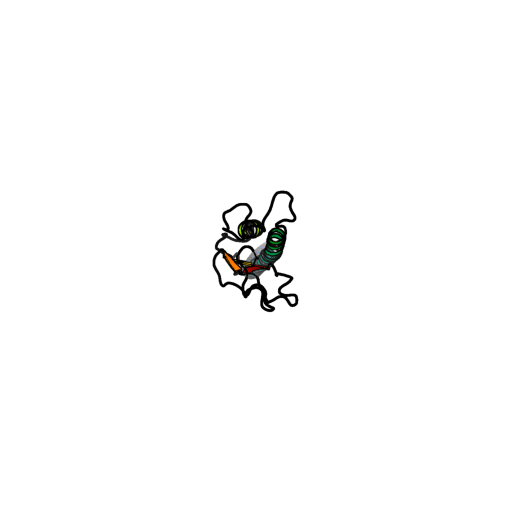176 O O . PRO A 1 158 ? -6.488 2.859 16.776 1.00 84.00 158 PRO A O 1
ATOM 1179 N N . LEU A 1 159 ? -8.515 1.962 16.341 1.00 83.50 159 LEU A N 1
ATOM 1180 C CA . LEU A 1 159 ? -9.263 3.218 16.370 1.00 83.50 159 LEU A CA 1
ATOM 1181 C C . LEU A 1 159 ? -9.437 3.748 17.799 1.00 83.50 159 LEU A C 1
ATOM 1183 O O . LEU A 1 159 ? -9.409 4.960 18.011 1.00 83.50 159 LEU A O 1
ATOM 1187 N N . ILE A 1 160 ? -9.649 2.826 18.743 1.00 82.25 160 ILE A N 1
ATOM 1188 C CA . ILE A 1 160 ? -9.865 3.068 20.175 1.00 82.25 160 ILE A CA 1
ATOM 1189 C C . ILE A 1 160 ? -8.725 2.430 20.959 1.00 82.25 160 ILE A C 1
ATOM 1191 O O . ILE A 1 160 ? -8.444 1.236 20.678 1.00 82.25 160 ILE A O 1
#

pLDDT: mean 87.33, std 9.58, range [49.03, 96.12]

Secondary structure (DSSP, 8-state):
--SHHHHHHHHHHHHHHHHHHHHHHHHHHHHHHHHHHHHHHHHHHHHHHHHHHHHHHHHHHGGGSTT--SPPP---TTSTT-HHHHHHHHTTTT-S-TTSEEEEEE-TTT-EESTTSTT-EE-EEEESSSPPPPPPPPPTTTTT----EEEEEEPPPP--